Protein AF-A0A894K1I0-F1 (afdb_monomer_lite)

Sequence (40 aa):
GFRTFYKNIFPKMEQKKASTLLTKLWNRDPFKAKWSIISA

Radius of gyration: 10.27 Å; chains: 1; bounding box: 22×18×23 Å

Foldseek 3Di:
DLLVVLCVVCVPDDPVVSVVVSVVCCVPDPVVVVVVVVVD

InterPro domains:
  IPR006856 Mating-type protein MAT alpha 1, HMG-box [PF04769] (1-39)
  IPR006856 Mating-type protein MAT alpha 1, HMG-box [PS51325] (1-40)

Structure (mmCIF, N/CA/C/O backbone):
data_AF-A0A894K1I0-F1
#
_entry.id   AF-A0A894K1I0-F1
#
loop_
_atom_site.group_PDB
_atom_site.id
_atom_site.type_symbol
_atom_site.label_atom_id
_atom_site.label_alt_id
_atom_site.label_comp_id
_atom_site.label_asym_id
_atom_site.label_entity_id
_atom_site.label_seq_id
_atom_site.pdbx_PDB_ins_code
_atom_site.Cartn_x
_atom_site.Cartn_y
_atom_site.Cartn_z
_atom_site.occupancy
_atom_site.B_iso_or_equiv
_atom_site.auth_seq_id
_atom_site.auth_comp_id
_atom_site.auth_asym_id
_atom_site.auth_atom_id
_atom_site.pdbx_PDB_model_num
ATOM 1 N N . GLY A 1 1 ? 1.759 11.344 -3.470 1.00 75.31 1 GLY A N 1
ATOM 2 C CA . GLY A 1 1 ? 2.136 9.955 -3.133 1.00 75.31 1 GLY A CA 1
ATOM 3 C C . GLY A 1 1 ? 0.972 9.066 -2.697 1.00 75.31 1 GLY A C 1
ATOM 4 O O . GLY A 1 1 ? -0.031 9.563 -2.187 1.00 75.31 1 GLY A O 1
ATOM 5 N N . PHE A 1 2 ? 1.121 7.747 -2.886 1.00 81.81 2 PHE A N 1
ATOM 6 C CA . PHE A 1 2 ? 0.110 6.684 -2.668 1.00 81.81 2 PHE A CA 1
ATOM 7 C C . PHE A 1 2 ? -0.677 6.808 -1.353 1.00 81.81 2 PHE A C 1
ATOM 9 O O . PHE A 1 2 ? -1.906 6.789 -1.350 1.00 81.81 2 PHE A O 1
ATOM 16 N N . ARG A 1 3 ? 0.019 7.012 -0.227 1.00 77.44 3 ARG A N 1
ATOM 17 C CA . ARG A 1 3 ? -0.615 7.148 1.096 1.00 77.44 3 ARG A CA 1
ATOM 18 C C . ARG A 1 3 ? -1.559 8.348 1.192 1.00 77.44 3 ARG A C 1
ATOM 20 O O . ARG A 1 3 ? -2.625 8.212 1.779 1.00 77.44 3 ARG A O 1
ATOM 27 N N . THR A 1 4 ? -1.200 9.497 0.621 1.00 81.31 4 THR A N 1
ATOM 28 C CA . THR A 1 4 ? -2.028 10.716 0.676 1.00 81.31 4 THR A CA 1
ATOM 29 C C . THR A 1 4 ? -3.294 10.572 -0.163 1.00 81.31 4 THR A C 1
ATOM 31 O O . THR A 1 4 ? -4.366 10.962 0.290 1.00 8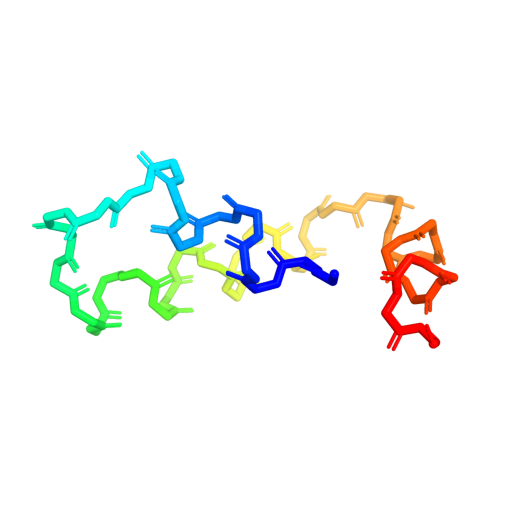1.31 4 THR A O 1
ATOM 34 N N . PHE A 1 5 ? -3.193 9.954 -1.345 1.00 83.12 5 PHE A N 1
ATOM 35 C CA . PHE A 1 5 ? -4.344 9.692 -2.215 1.00 83.12 5 PHE A CA 1
ATOM 36 C C . PHE A 1 5 ? -5.404 8.852 -1.493 1.00 83.12 5 PHE A C 1
ATOM 38 O O . PHE A 1 5 ? -6.551 9.267 -1.346 1.00 83.12 5 PHE A O 1
ATOM 45 N N . TYR A 1 6 ? -4.990 7.718 -0.931 1.00 79.31 6 TYR A N 1
ATOM 46 C CA . TYR A 1 6 ? -5.894 6.829 -0.204 1.00 79.31 6 TYR A CA 1
ATOM 47 C C . TYR A 1 6 ? -6.351 7.391 1.149 1.00 79.31 6 TYR A C 1
ATOM 49 O O . TYR A 1 6 ? -7.467 7.106 1.576 1.00 79.31 6 TYR A O 1
ATOM 57 N N . LYS A 1 7 ? -5.545 8.232 1.811 1.00 78.50 7 LYS A N 1
ATOM 58 C CA . LYS A 1 7 ? -5.959 8.943 3.032 1.00 78.50 7 LYS A CA 1
ATOM 59 C C . LYS A 1 7 ? -7.093 9.940 2.760 1.00 78.50 7 LYS A C 1
ATOM 61 O O . LYS A 1 7 ? -7.995 10.046 3.582 1.00 78.50 7 LYS A O 1
ATOM 66 N N . ASN A 1 8 ? -7.079 10.621 1.611 1.00 81.56 8 ASN A N 1
ATOM 67 C CA . ASN A 1 8 ? -8.164 11.521 1.201 1.00 81.56 8 ASN A CA 1
ATOM 68 C C . ASN A 1 8 ? -9.435 10.772 0.775 1.00 81.56 8 ASN A C 1
ATOM 70 O O . ASN A 1 8 ? -10.532 11.271 0.997 1.00 81.56 8 ASN A O 1
ATOM 74 N N . ILE A 1 9 ? -9.300 9.571 0.205 1.00 82.19 9 ILE A N 1
ATOM 75 C CA . ILE A 1 9 ? -10.448 8.716 -0.144 1.00 82.19 9 ILE A CA 1
ATOM 76 C C . ILE A 1 9 ? -11.111 8.129 1.109 1.00 82.19 9 ILE A C 1
ATOM 78 O O . ILE A 1 9 ? -12.327 7.951 1.145 1.00 82.19 9 ILE A O 1
ATOM 82 N N . PHE A 1 10 ? -10.334 7.862 2.162 1.00 78.19 10 PHE A N 1
ATOM 83 C CA . PHE A 1 10 ? -10.822 7.243 3.394 1.00 78.19 10 PHE A CA 1
ATOM 84 C C . PHE A 1 10 ? -10.603 8.126 4.637 1.00 78.19 10 PHE A C 1
ATOM 86 O O . PHE A 1 10 ? -9.910 7.716 5.571 1.00 78.19 10 PHE A O 1
ATOM 93 N N . PRO A 1 11 ? -11.227 9.318 4.710 1.00 73.06 11 PRO A N 1
ATOM 94 C CA . PRO A 1 11 ? -10.948 10.295 5.764 1.00 73.06 11 PRO A CA 1
ATOM 95 C C . PRO A 1 11 ? -11.464 9.874 7.151 1.00 73.06 11 PRO A C 1
ATOM 97 O O . PRO A 1 11 ? -10.971 10.362 8.162 1.00 73.06 11 PRO A O 1
ATOM 100 N N . LYS A 1 12 ? -12.444 8.960 7.215 1.00 80.50 12 LYS A N 1
ATOM 101 C CA . LYS A 1 12 ? -13.065 8.453 8.459 1.00 80.50 12 LYS A CA 1
ATOM 102 C C . LYS A 1 12 ? -12.700 7.003 8.785 1.00 80.50 12 LYS A C 1
ATOM 104 O O . LYS A 1 12 ? -13.308 6.393 9.661 1.00 80.50 12 LYS A O 1
ATOM 109 N N . MET A 1 13 ? -11.753 6.414 8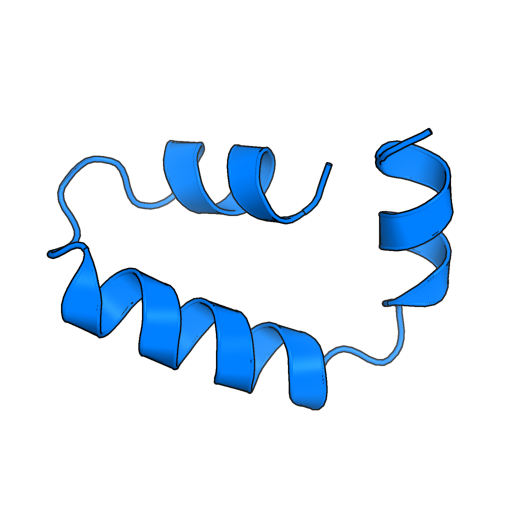.057 1.00 77.12 13 MET A N 1
ATOM 110 C CA . MET A 1 13 ? -11.376 5.024 8.288 1.00 77.12 13 MET A CA 1
ATOM 111 C C . MET A 1 13 ? -10.389 4.934 9.453 1.00 77.12 13 MET A C 1
ATOM 113 O O . MET A 1 13 ? -9.404 5.667 9.509 1.00 77.12 13 MET A O 1
ATOM 117 N N . GLU A 1 14 ? -10.648 4.011 10.380 1.00 81.94 14 GLU A N 1
ATOM 118 C CA . GLU A 1 14 ? -9.761 3.735 11.508 1.00 81.94 14 GLU A CA 1
ATOM 119 C C . GLU A 1 14 ? -8.339 3.434 11.013 1.00 81.94 14 GLU A C 1
ATOM 121 O O . GLU A 1 14 ? -8.141 2.607 10.118 1.00 81.94 14 GLU A O 1
ATOM 126 N N . GLN A 1 15 ? -7.343 4.091 11.611 1.00 77.38 15 GLN A N 1
ATOM 127 C CA . GLN A 1 15 ? -5.952 4.084 11.148 1.00 77.38 15 GLN A CA 1
ATOM 128 C C . GLN A 1 15 ? -5.381 2.661 10.999 1.00 77.38 15 GLN A C 1
ATOM 130 O O . GLN A 1 15 ? -4.648 2.372 10.053 1.00 77.38 15 GLN A O 1
ATOM 135 N N . LYS A 1 16 ? -5.780 1.742 11.890 1.00 81.12 16 LYS A N 1
ATOM 136 C CA . LYS A 1 16 ? -5.378 0.328 11.877 1.00 81.12 16 LYS A CA 1
ATOM 137 C C . LYS A 1 16 ? -5.939 -0.427 10.667 1.00 81.12 16 LYS A C 1
ATOM 139 O O . LYS A 1 16 ? -5.205 -1.147 9.980 1.00 81.12 16 LYS A O 1
ATOM 144 N N . LYS A 1 17 ? -7.224 -0.223 10.365 1.00 81.88 17 LYS A N 1
ATOM 145 C CA . LYS A 1 17 ? -7.879 -0.789 9.176 1.00 81.88 17 LYS A CA 1
ATOM 146 C C . LYS A 1 17 ? -7.325 -0.170 7.900 1.00 81.88 17 LYS A C 1
ATOM 148 O O . LYS A 1 17 ? -6.976 -0.911 6.985 1.00 81.88 17 LYS A O 1
ATOM 153 N N . ALA A 1 18 ? -7.154 1.150 7.876 1.00 83.62 18 ALA A N 1
ATOM 154 C CA . ALA A 1 18 ? -6.578 1.864 6.744 1.00 83.62 18 ALA A CA 1
ATOM 155 C C . ALA A 1 18 ? -5.162 1.366 6.432 1.00 83.62 18 ALA A C 1
ATOM 157 O O . ALA A 1 18 ? -4.871 1.073 5.279 1.00 83.62 18 ALA A O 1
ATOM 158 N N . SER A 1 19 ? -4.306 1.185 7.443 1.00 83.12 19 SER A N 1
ATOM 159 C CA . SER A 1 19 ? -2.936 0.689 7.254 1.00 83.12 19 SER A CA 1
ATOM 160 C C . SER A 1 19 ? -2.903 -0.745 6.704 1.00 83.12 19 SER A C 1
ATOM 162 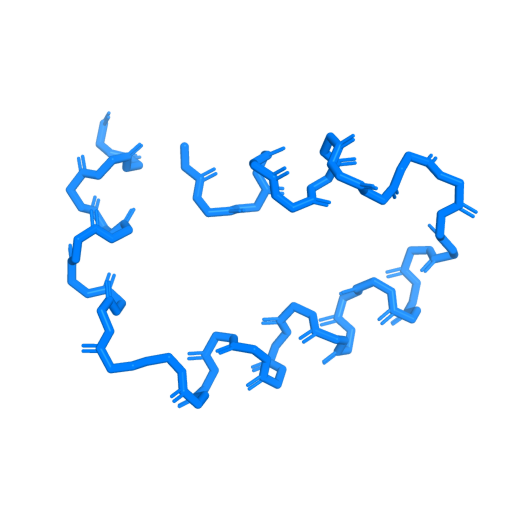O O . SER A 1 19 ? -2.156 -1.050 5.770 1.00 83.12 19 SER A O 1
ATOM 164 N N . THR A 1 20 ? -3.778 -1.618 7.215 1.00 88.31 20 THR A N 1
ATOM 165 C CA . THR A 1 20 ? -3.916 -3.003 6.728 1.00 88.31 20 THR A CA 1
ATOM 166 C C . THR A 1 20 ? -4.422 -3.040 5.284 1.00 88.31 20 THR A C 1
ATOM 168 O O . THR A 1 20 ? -3.891 -3.778 4.450 1.00 88.31 20 THR A O 1
ATOM 171 N N . LEU A 1 21 ? -5.426 -2.219 4.968 1.00 85.88 21 LEU A N 1
ATOM 172 C CA . LEU A 1 21 ? -6.005 -2.104 3.631 1.00 85.88 21 LEU A CA 1
ATOM 173 C C . LEU A 1 21 ? -4.992 -1.530 2.635 1.00 85.88 21 LEU A C 1
ATOM 175 O O . LEU A 1 21 ? -4.797 -2.111 1.574 1.00 85.88 21 LEU A O 1
ATOM 179 N N . LEU A 1 22 ? -4.298 -0.451 3.006 1.00 85.81 22 LEU A N 1
ATOM 180 C CA . LEU A 1 22 ? -3.217 0.162 2.233 1.00 85.81 22 LEU A CA 1
ATOM 181 C C . LEU A 1 22 ? -2.103 -0.838 1.942 1.00 85.81 22 LEU A C 1
ATOM 183 O O . LEU A 1 22 ? -1.613 -0.874 0.823 1.00 85.81 22 LEU A O 1
ATOM 187 N N . THR A 1 23 ? -1.726 -1.675 2.911 1.00 86.88 23 THR A N 1
ATOM 188 C CA . THR A 1 23 ? -0.682 -2.694 2.723 1.00 86.88 23 THR A CA 1
ATOM 189 C C . THR A 1 23 ? -1.131 -3.800 1.770 1.00 86.88 23 THR A C 1
ATOM 191 O O . THR A 1 23 ? -0.347 -4.241 0.927 1.00 86.88 23 THR A O 1
ATOM 194 N N . LYS A 1 24 ? -2.395 -4.237 1.854 1.00 89.00 24 LYS A N 1
ATOM 195 C CA . LYS A 1 24 ? -2.965 -5.208 0.905 1.00 89.00 24 LYS A CA 1
ATOM 196 C C . LYS A 1 24 ? -3.094 -4.627 -0.501 1.00 89.00 24 LYS A C 1
ATOM 198 O O . LYS A 1 24 ? -2.689 -5.281 -1.458 1.00 89.00 24 LYS A O 1
ATOM 203 N N . LEU A 1 25 ? -3.628 -3.410 -0.614 1.00 85.56 25 LEU A N 1
ATOM 204 C CA . LEU A 1 25 ? -3.754 -2.679 -1.875 1.00 85.56 25 LEU A CA 1
ATOM 205 C C . LEU A 1 25 ? -2.384 -2.469 -2.496 1.00 85.56 25 LEU A C 1
ATOM 207 O O . LEU A 1 25 ? -2.201 -2.828 -3.648 1.00 85.56 25 LEU A O 1
ATOM 211 N N . TRP A 1 26 ? -1.413 -1.999 -1.708 1.00 85.31 26 TRP A N 1
ATOM 212 C CA . TRP A 1 26 ? -0.036 -1.853 -2.150 1.00 85.31 26 TRP A CA 1
ATOM 213 C C . TRP A 1 26 ? 0.473 -3.172 -2.696 1.00 85.31 26 TRP A C 1
ATOM 215 O O . TRP A 1 26 ? 0.818 -3.217 -3.861 1.00 85.31 26 TRP A O 1
ATOM 225 N N . ASN A 1 27 ? 0.445 -4.263 -1.924 1.00 86.75 27 ASN A N 1
ATOM 226 C CA . ASN A 1 27 ? 0.973 -5.554 -2.371 1.00 86.75 27 ASN A CA 1
ATOM 227 C C . ASN A 1 27 ? 0.360 -6.057 -3.682 1.00 86.75 27 ASN A C 1
ATOM 229 O O . ASN A 1 27 ? 1.098 -6.616 -4.495 1.00 86.75 27 ASN A O 1
ATOM 233 N N . ARG A 1 28 ? -0.939 -5.830 -3.886 1.00 87.25 28 ARG A N 1
ATOM 234 C CA . ARG A 1 28 ? -1.691 -6.305 -5.051 1.00 87.25 28 ARG A CA 1
ATOM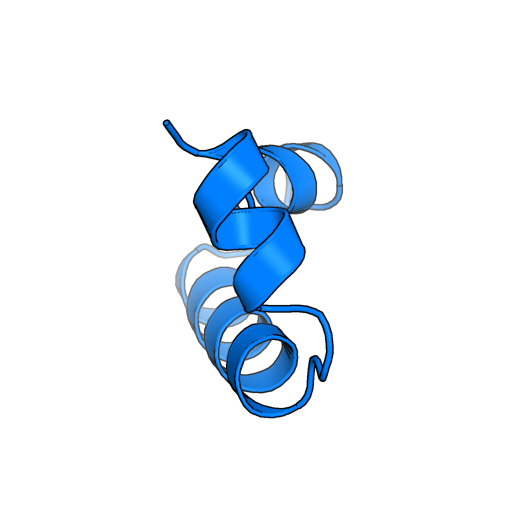 235 C C . ARG A 1 28 ? -1.642 -5.360 -6.253 1.00 87.25 28 ARG A C 1
ATOM 237 O O . ARG A 1 28 ? -1.977 -5.788 -7.351 1.00 87.25 28 ARG A O 1
ATOM 244 N N . ASP A 1 29 ? -1.245 -4.107 -6.060 1.00 82.88 29 ASP A N 1
ATOM 245 C CA . ASP A 1 29 ? -1.195 -3.107 -7.121 1.00 82.88 29 ASP A CA 1
ATOM 246 C C . ASP A 1 29 ? 0.001 -3.378 -8.060 1.00 82.88 29 ASP A C 1
ATOM 248 O O . ASP A 1 29 ? 1.152 -3.381 -7.612 1.00 82.88 29 ASP A O 1
ATOM 252 N N . PRO A 1 30 ? -0.227 -3.618 -9.364 1.00 82.50 30 PRO A N 1
ATOM 253 C CA . PRO A 1 30 ? 0.852 -3.807 -10.334 1.00 82.50 30 PRO A CA 1
ATOM 254 C C . PRO A 1 30 ? 1.511 -2.479 -10.749 1.00 82.50 30 PRO A C 1
ATOM 256 O O . PRO A 1 30 ? 2.565 -2.482 -11.379 1.00 82.50 30 PRO A O 1
ATOM 259 N N . PHE A 1 31 ? 0.935 -1.332 -10.371 1.00 81.88 31 PHE A N 1
ATOM 260 C CA . PHE A 1 31 ? 1.409 0.008 -10.716 1.00 81.88 31 PHE A CA 1
ATOM 261 C C . PHE A 1 31 ? 2.164 0.696 -9.566 1.00 81.88 31 PHE A C 1
ATOM 263 O O . PHE A 1 31 ? 2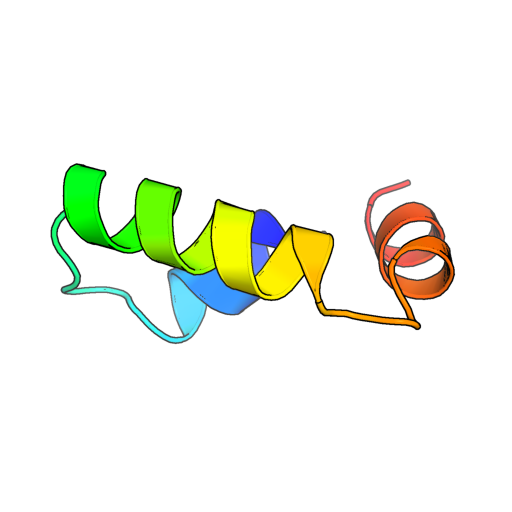.325 1.920 -9.584 1.00 81.88 31 PHE A O 1
ATOM 270 N N . LYS A 1 32 ? 2.720 -0.064 -8.608 1.00 82.12 32 LYS A N 1
ATOM 271 C CA . LYS A 1 32 ? 3.613 0.449 -7.541 1.00 82.12 32 LYS A CA 1
ATOM 272 C C . LYS A 1 32 ? 4.681 1.410 -8.071 1.00 82.12 32 LYS A C 1
ATOM 274 O O . LYS A 1 32 ? 4.965 2.424 -7.442 1.00 82.12 32 LYS A O 1
ATOM 279 N N . ALA A 1 33 ? 5.238 1.121 -9.250 1.00 80.12 33 ALA A N 1
ATOM 280 C CA . ALA A 1 33 ? 6.235 1.967 -9.902 1.00 80.12 33 ALA A CA 1
ATOM 281 C C . ALA A 1 33 ? 5.695 3.370 -10.237 1.00 80.12 33 ALA A C 1
ATOM 283 O O . ALA A 1 33 ? 6.364 4.361 -9.955 1.00 80.12 33 ALA A O 1
ATOM 284 N N . LYS A 1 34 ? 4.454 3.486 -10.739 1.00 82.62 34 LYS A N 1
ATOM 285 C CA . LYS A 1 34 ? 3.806 4.794 -10.967 1.00 82.62 34 LYS A CA 1
ATOM 286 C C . LYS A 1 34 ? 3.651 5.563 -9.661 1.00 82.62 34 LYS A C 1
ATOM 288 O O . LYS A 1 34 ? 3.914 6.759 -9.608 1.00 82.62 34 LYS A O 1
ATOM 293 N N . TRP A 1 35 ? 3.268 4.873 -8.592 1.00 81.31 35 TRP A N 1
ATOM 294 C CA . TRP A 1 35 ? 3.149 5.487 -7.274 1.00 81.31 35 TRP A CA 1
ATOM 295 C C . TRP A 1 35 ? 4.486 5.960 -6.695 1.00 81.31 35 TRP A C 1
ATOM 297 O O . TRP A 1 35 ? 4.497 6.966 -5.982 1.00 81.31 35 TRP A O 1
ATOM 307 N N . SER A 1 36 ? 5.587 5.270 -7.008 1.00 74.12 36 SER A N 1
ATOM 308 C CA . SER A 1 36 ? 6.944 5.698 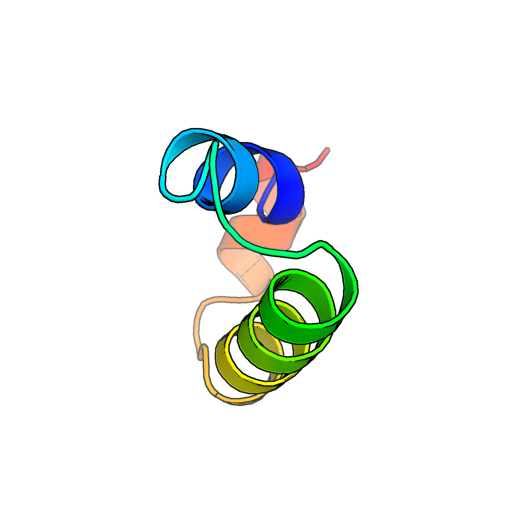-6.651 1.00 74.12 36 SER A CA 1
ATOM 309 C C . SER A 1 36 ? 7.317 7.004 -7.352 1.00 74.12 36 SER A C 1
ATOM 311 O O . SER A 1 36 ? 7.873 7.889 -6.715 1.00 74.12 36 SER A O 1
ATOM 313 N N . ILE A 1 37 ? 6.937 7.159 -8.625 1.00 77.50 37 ILE A N 1
ATOM 314 C CA . ILE A 1 37 ? 7.176 8.383 -9.408 1.00 77.50 37 ILE A CA 1
ATOM 315 C C . ILE A 1 37 ? 6.345 9.559 -8.861 1.00 77.50 37 ILE A C 1
ATOM 317 O O . ILE A 1 37 ? 6.845 10.667 -8.744 1.00 77.50 37 ILE A O 1
ATOM 321 N N . ILE A 1 38 ? 5.093 9.317 -8.453 1.00 71.81 38 ILE A N 1
ATOM 322 C CA . ILE A 1 38 ? 4.177 10.342 -7.895 1.00 71.81 38 ILE A CA 1
ATOM 323 C C . ILE A 1 38 ? 4.488 10.675 -6.411 1.00 71.81 38 ILE A C 1
ATOM 325 O O . ILE A 1 38 ? 3.802 11.479 -5.770 1.00 71.81 38 ILE A O 1
ATOM 329 N N . SER A 1 39 ? 5.461 9.996 -5.801 1.00 62.34 39 SER A N 1
ATOM 330 C CA . SER A 1 39 ? 5.898 10.258 -4.421 1.00 62.34 39 SER A CA 1
ATOM 331 C C . SER A 1 39 ? 7.284 10.906 -4.336 1.00 62.34 39 SER A C 1
ATOM 333 O O . SER A 1 39 ? 7.742 11.095 -3.211 1.00 62.34 39 SER A O 1
ATOM 335 N N . ALA A 1 40 ? 7.920 11.201 -5.478 1.00 50.91 40 ALA A N 1
ATOM 336 C CA . ALA A 1 40 ? 9.169 11.957 -5.569 1.00 50.91 40 ALA A CA 1
ATOM 337 C C . ALA A 1 40 ? 8.943 13.459 -5.348 1.00 50.91 40 ALA A C 1
ATOM 339 O O . ALA A 1 40 ? 7.835 13.942 -5.685 1.00 50.91 40 ALA A O 1
#

pLDDT: mean 80.23, std 6.84, range [50.91, 89.0]

Organism: NCBI:txid79249

Secondary structure (DSSP, 8-state):
-HHHHHHHH-TTS-HHHHHHHHHHHHHH-TTHHHHHHTT-